Protein AF-A0A2N5A583-F1 (afdb_monomer)

Structure (mmCIF, N/CA/C/O backbone):
data_AF-A0A2N5A583-F1
#
_entry.id   AF-A0A2N5A583-F1
#
loop_
_atom_site.group_PDB
_atom_site.id
_atom_site.type_symbol
_atom_site.label_atom_id
_atom_site.label_alt_id
_atom_site.label_comp_id
_atom_site.label_asym_id
_atom_site.label_entity_id
_atom_site.label_seq_id
_atom_site.pdbx_PDB_ins_code
_atom_site.Cartn_x
_atom_site.Cartn_y
_atom_site.Cartn_z
_atom_site.occupancy
_atom_site.B_iso_or_equiv
_atom_site.auth_seq_id
_atom_site.auth_comp_id
_atom_site.auth_asym_id
_atom_site.auth_atom_id
_atom_site.pdbx_PDB_model_num
ATOM 1 N N . HIS A 1 1 ? -16.819 8.755 -4.601 1.00 72.94 1 HIS A N 1
ATOM 2 C CA . HIS A 1 1 ? -15.566 7.996 -4.402 1.00 72.94 1 HIS A CA 1
ATOM 3 C C . HIS A 1 1 ? -14.388 8.940 -4.596 1.00 72.94 1 HIS A C 1
ATOM 5 O O . HIS A 1 1 ? -14.200 9.424 -5.705 1.00 72.94 1 HIS A O 1
ATOM 11 N N . GLN A 1 2 ? -13.645 9.245 -3.532 1.00 89.25 2 GLN A N 1
ATOM 12 C CA . GLN A 1 2 ? -12.434 10.069 -3.593 1.00 89.25 2 GLN A CA 1
ATOM 13 C C . GLN A 1 2 ? -11.211 9.146 -3.647 1.00 89.25 2 GLN A C 1
ATOM 15 O O . GLN A 1 2 ? -11.186 8.126 -2.963 1.00 89.25 2 GLN A O 1
ATOM 20 N N . ARG A 1 3 ? -10.215 9.478 -4.472 1.00 93.12 3 ARG A N 1
ATOM 21 C CA . ARG A 1 3 ? -8.915 8.794 -4.493 1.00 93.12 3 ARG A CA 1
ATOM 22 C C . ARG A 1 3 ? -7.860 9.786 -4.034 1.00 93.12 3 ARG A C 1
ATOM 24 O O . ARG A 1 3 ? -7.823 10.904 -4.540 1.00 93.12 3 ARG A O 1
ATOM 31 N N . VAL A 1 4 ? -7.030 9.376 -3.086 1.00 94.25 4 VAL A N 1
ATOM 32 C CA . VAL A 1 4 ? -5.935 10.188 -2.551 1.00 94.25 4 VAL A CA 1
ATOM 33 C C . VAL A 1 4 ? -4.632 9.462 -2.851 1.00 94.25 4 VAL A C 1
ATOM 35 O O . VAL A 1 4 ? -4.527 8.260 -2.620 1.00 94.25 4 VAL A O 1
ATOM 38 N N . CYS A 1 5 ? -3.656 10.189 -3.389 1.00 95.88 5 CYS A N 1
ATOM 39 C CA . CYS A 1 5 ? -2.292 9.707 -3.556 1.00 95.88 5 CYS A CA 1
ATOM 40 C C . CYS A 1 5 ? -1.412 10.391 -2.511 1.00 95.88 5 CYS A C 1
ATOM 42 O O . CYS A 1 5 ? -1.474 11.610 -2.358 1.00 95.88 5 CYS A O 1
ATOM 44 N N . ILE A 1 6 ? -0.612 9.606 -1.795 1.00 96.31 6 ILE A N 1
ATOM 45 C CA . ILE A 1 6 ? 0.331 10.102 -0.794 1.00 96.31 6 ILE A CA 1
ATOM 46 C C . ILE A 1 6 ? 1.720 9.659 -1.235 1.00 96.31 6 ILE A C 1
ATOM 48 O O . ILE A 1 6 ? 1.978 8.463 -1.364 1.00 96.31 6 ILE A O 1
ATOM 52 N N . VAL A 1 7 ? 2.610 10.624 -1.454 1.00 97.25 7 VAL A N 1
ATOM 53 C CA . VAL A 1 7 ? 4.031 10.369 -1.710 1.00 97.25 7 VAL A CA 1
ATOM 54 C C . VAL A 1 7 ? 4.782 10.559 -0.399 1.00 97.25 7 VAL A C 1
ATOM 56 O O . VAL A 1 7 ? 4.598 11.560 0.290 1.00 97.25 7 VAL A O 1
ATOM 59 N N . THR A 1 8 ? 5.593 9.576 -0.023 1.00 97.12 8 THR A N 1
ATOM 60 C CA . THR A 1 8 ? 6.324 9.568 1.248 1.00 97.12 8 THR A CA 1
ATOM 61 C C . THR A 1 8 ? 7.595 8.722 1.140 1.00 97.12 8 THR A C 1
ATOM 63 O O . THR A 1 8 ? 7.910 8.186 0.077 1.00 97.12 8 THR A O 1
ATOM 66 N N . HIS A 1 9 ? 8.333 8.599 2.241 1.00 96.81 9 HIS A N 1
ATOM 67 C CA . HIS A 1 9 ? 9.528 7.769 2.341 1.00 96.81 9 HIS A CA 1
ATOM 68 C C . HIS A 1 9 ? 9.189 6.306 2.651 1.00 96.81 9 HIS A C 1
ATOM 70 O O . HIS A 1 9 ? 8.167 5.998 3.269 1.00 96.81 9 HIS A O 1
ATOM 76 N N . GLY A 1 10 ? 10.104 5.400 2.291 1.00 95.00 10 GLY A N 1
ATOM 77 C CA . GLY A 1 10 ? 9.919 3.957 2.465 1.00 95.00 10 GLY A CA 1
ATOM 78 C C . GLY A 1 10 ? 9.584 3.548 3.903 1.00 95.00 10 GLY A C 1
ATOM 79 O O . GLY A 1 10 ? 8.619 2.819 4.109 1.00 95.00 10 GLY A O 1
ATOM 80 N N . GLN A 1 11 ? 10.308 4.062 4.905 1.00 95.62 11 GLN A N 1
ATOM 81 C CA . GLN A 1 11 ? 10.060 3.715 6.315 1.00 95.62 11 GLN A CA 1
ATOM 82 C C . GLN A 1 11 ? 8.689 4.186 6.821 1.00 95.62 11 GLN A C 1
ATOM 84 O O . GLN A 1 11 ? 8.036 3.469 7.574 1.00 95.62 11 GLN A O 1
ATOM 89 N N . VAL A 1 12 ? 8.213 5.353 6.372 1.00 96.81 12 VAL A N 1
ATOM 90 C CA . VAL A 1 12 ? 6.877 5.852 6.736 1.00 96.81 12 VAL A CA 1
ATOM 91 C C . VAL A 1 12 ? 5.799 4.950 6.132 1.00 96.81 12 VAL A C 1
ATOM 93 O O . VAL 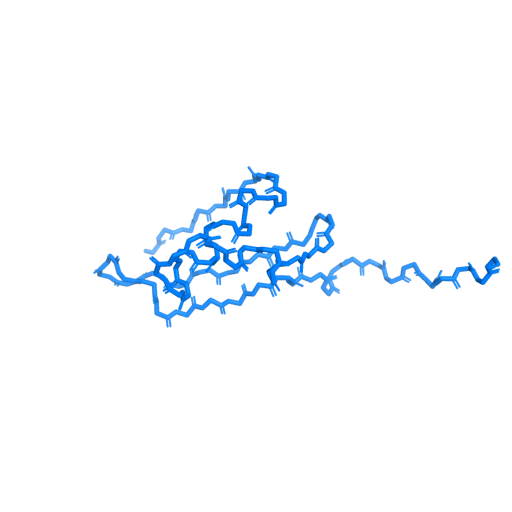A 1 12 ? 4.904 4.495 6.841 1.00 96.81 12 VAL A O 1
ATOM 96 N N . SER A 1 13 ? 5.917 4.629 4.840 1.00 96.31 13 SER A N 1
ATOM 97 C CA . SER A 1 13 ? 5.004 3.712 4.141 1.00 96.31 13 SER A CA 1
ATOM 98 C C . SER A 1 13 ? 4.979 2.319 4.790 1.00 96.31 13 SER A C 1
ATOM 100 O O . SER A 1 13 ? 3.913 1.748 5.013 1.00 96.31 13 SER A O 1
ATOM 102 N N . GLN A 1 14 ? 6.145 1.797 5.174 1.00 97.38 14 GLN A N 1
ATOM 103 C CA . GLN A 1 14 ? 6.285 0.532 5.898 1.00 97.38 14 GLN A CA 1
ATOM 104 C C . GLN A 1 14 ? 5.579 0.545 7.260 1.00 97.38 14 GLN A C 1
ATOM 106 O O . GLN A 1 14 ? 4.885 -0.414 7.594 1.00 97.38 14 GLN A O 1
ATOM 111 N N . GLY A 1 15 ? 5.719 1.626 8.034 1.00 97.38 15 GLY A N 1
ATOM 112 C CA . GLY A 1 15 ? 5.042 1.768 9.325 1.00 97.38 15 GLY A CA 1
ATOM 113 C C . GLY A 1 15 ? 3.520 1.801 9.180 1.00 97.38 15 GLY A C 1
ATOM 114 O O . GLY A 1 15 ? 2.815 1.107 9.910 1.00 97.38 15 GLY A O 1
ATOM 115 N N . VAL A 1 16 ? 3.010 2.531 8.183 1.00 96.06 16 VAL A N 1
ATOM 116 C CA . VAL A 1 16 ? 1.574 2.546 7.849 1.00 96.06 16 VAL A CA 1
ATOM 117 C C . VAL A 1 16 ? 1.079 1.142 7.495 1.00 96.06 16 VAL A C 1
ATOM 119 O O . VAL A 1 16 ? 0.028 0.723 7.977 1.00 96.06 16 VAL A O 1
ATOM 122 N N . LEU A 1 17 ? 1.837 0.394 6.686 1.00 96.06 17 LEU A N 1
ATOM 123 C CA . LEU A 1 17 ? 1.496 -0.982 6.323 1.00 96.06 17 LEU A CA 1
ATOM 124 C C . LEU A 1 17 ? 1.444 -1.902 7.546 1.00 96.06 17 LEU A C 1
ATOM 126 O O . LEU A 1 17 ? 0.468 -2.635 7.687 1.00 96.06 17 LEU A O 1
ATOM 130 N N . ALA A 1 18 ? 2.429 -1.826 8.442 1.00 96.56 1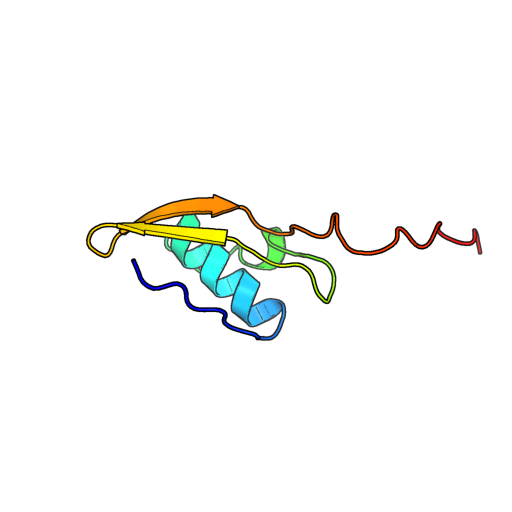8 ALA A N 1
ATOM 131 C CA . ALA A 1 18 ? 2.463 -2.637 9.657 1.00 96.56 18 ALA A CA 1
ATOM 132 C C . ALA A 1 18 ? 1.286 -2.327 10.589 1.00 96.56 18 ALA A C 1
ATOM 134 O O . ALA A 1 18 ? 0.560 -3.237 10.984 1.00 96.56 18 ALA A O 1
ATOM 135 N N . VAL A 1 19 ? 1.008 -1.046 10.846 1.00 95.69 19 VAL A N 1
ATOM 136 C CA . VAL A 1 19 ? -0.125 -0.646 11.694 1.00 95.69 19 VAL A CA 1
ATOM 137 C C . VAL A 1 19 ? -1.456 -1.102 11.092 1.00 95.69 19 VAL A C 1
ATOM 139 O O . VAL A 1 19 ? -2.302 -1.623 11.811 1.00 95.69 19 VAL A O 1
ATOM 142 N N . LEU A 1 20 ? -1.652 -0.964 9.777 1.00 93.81 20 LEU A N 1
ATOM 143 C CA . LEU A 1 20 ? -2.916 -1.346 9.140 1.00 93.81 20 LEU A CA 1
ATOM 144 C C . LEU A 1 20 ? -3.089 -2.864 8.955 1.00 93.81 20 LEU A C 1
ATOM 146 O O . LEU A 1 20 ? -4.226 -3.332 8.916 1.00 93.81 20 LEU A O 1
ATOM 150 N N . LYS A 1 21 ? -2.003 -3.636 8.811 1.00 92.25 21 LYS A N 1
ATOM 151 C CA . LYS A 1 21 ? -2.050 -5.103 8.651 1.00 92.25 21 LYS A CA 1
ATOM 152 C C . LYS A 1 21 ? -2.023 -5.862 9.973 1.00 92.25 21 LYS A C 1
ATOM 154 O O . LYS A 1 21 ? -2.666 -6.902 10.075 1.00 92.25 21 LYS A O 1
ATOM 159 N N . GLU A 1 22 ? -1.251 -5.378 10.939 1.00 92.56 22 GLU A N 1
ATOM 160 C CA . GLU A 1 22 ? -0.896 -6.108 12.162 1.00 92.56 22 GLU A CA 1
ATOM 161 C C . GLU A 1 22 ? -1.320 -5.369 13.439 1.00 92.56 22 GLU A C 1
ATOM 163 O O . GLU A 1 22 ? -1.277 -5.951 14.518 1.00 92.56 22 GLU A O 1
ATOM 168 N N . GLY A 1 23 ? -1.731 -4.100 13.352 1.00 93.69 23 GLY A N 1
ATOM 169 C CA . GLY A 1 23 ? -2.098 -3.291 14.520 1.00 93.69 23 GLY A CA 1
ATOM 170 C C . GLY A 1 23 ? -0.907 -2.778 15.340 1.00 93.69 23 GLY A C 1
ATOM 171 O O . GLY A 1 23 ? -1.115 -2.083 16.330 1.00 93.69 23 GLY A O 1
ATOM 172 N N . THR A 1 24 ? 0.329 -3.079 14.930 1.00 95.62 24 THR A N 1
ATOM 173 C CA . THR A 1 24 ? 1.575 -2.625 15.573 1.00 95.62 24 THR A CA 1
ATOM 174 C C . THR A 1 24 ? 2.607 -2.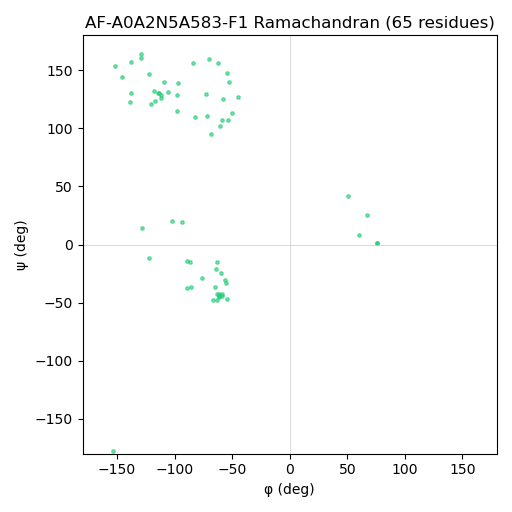193 14.527 1.00 95.62 24 THR A C 1
ATOM 176 O O . THR A 1 24 ? 2.552 -2.621 13.376 1.00 95.62 24 THR A O 1
ATOM 179 N N . ILE A 1 25 ? 3.557 -1.341 14.921 1.00 96.62 25 ILE A N 1
ATOM 180 C CA . ILE A 1 25 ? 4.652 -0.864 14.065 1.00 96.62 25 ILE A CA 1
ATOM 181 C C . ILE A 1 25 ? 5.899 -1.764 14.108 1.00 96.62 25 ILE A C 1
ATOM 183 O O . ILE A 1 25 ? 6.751 -1.657 13.229 1.00 96.62 25 ILE A O 1
ATOM 187 N N . ASP A 1 26 ? 6.009 -2.673 15.080 1.00 95.62 26 ASP A N 1
ATOM 188 C CA . ASP A 1 26 ? 7.258 -3.390 15.403 1.00 95.62 26 ASP A CA 1
ATOM 189 C C . ASP A 1 26 ? 7.871 -4.159 14.218 1.00 95.62 26 ASP A C 1
ATOM 191 O O . ASP A 1 26 ? 9.090 -4.280 14.103 1.00 95.62 26 ASP A O 1
ATOM 195 N N . ASN A 1 27 ? 7.035 -4.638 13.292 1.00 92.38 27 ASN A N 1
ATOM 196 C CA . ASN A 1 27 ? 7.447 -5.446 12.142 1.00 92.38 27 ASN A CA 1
ATOM 197 C C . ASN A 1 27 ? 7.516 -4.665 10.816 1.00 92.38 27 ASN A C 1
ATOM 199 O O . ASN A 1 27 ? 7.480 -5.275 9.744 1.00 92.38 27 ASN A O 1
ATOM 203 N N . PHE A 1 28 ? 7.617 -3.329 10.848 1.00 95.62 28 PHE A N 1
ATOM 204 C CA . PHE A 1 28 ? 7.542 -2.498 9.636 1.00 95.62 28 PHE A CA 1
ATOM 205 C C . PHE A 1 28 ? 8.549 -2.885 8.541 1.00 95.62 28 PHE A C 1
ATOM 207 O O . PHE A 1 28 ? 8.224 -2.833 7.354 1.00 95.62 28 PHE A O 1
ATOM 214 N N . SER A 1 29 ? 9.737 -3.364 8.915 1.00 95.31 29 SER A N 1
ATOM 215 C CA . SER A 1 29 ? 10.781 -3.782 7.971 1.00 95.31 29 SER A CA 1
ATOM 216 C C . SER A 1 29 ? 10.350 -4.912 7.021 1.00 95.31 29 SER A C 1
ATOM 218 O O . SER A 1 29 ? 10.870 -4.996 5.907 1.00 95.31 29 SER A O 1
ATOM 220 N N . ARG A 1 30 ? 9.357 -5.739 7.392 1.00 95.31 30 ARG A N 1
ATOM 221 C CA . ARG A 1 30 ? 8.792 -6.798 6.528 1.00 95.31 30 ARG A CA 1
ATOM 222 C C . ARG A 1 30 ? 8.101 -6.251 5.280 1.00 95.31 30 ARG A C 1
ATOM 224 O O . ARG A 1 30 ? 7.956 -6.965 4.292 1.00 95.31 30 ARG A O 1
ATOM 231 N N . TYR A 1 31 ? 7.705 -4.983 5.311 1.00 96.31 31 TYR A N 1
ATOM 232 C CA . TYR A 1 31 ? 7.031 -4.301 4.212 1.00 96.31 31 TYR A CA 1
ATOM 233 C C . TYR A 1 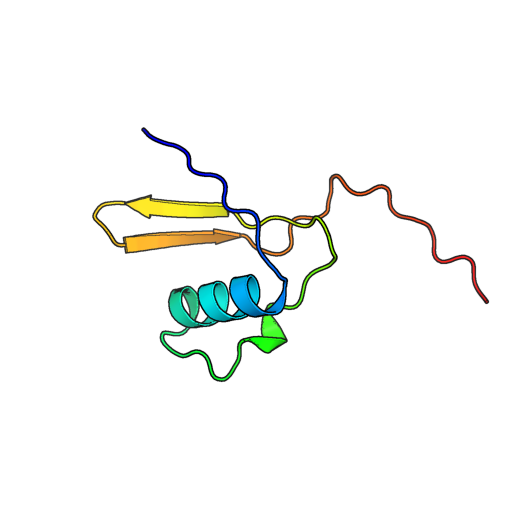31 ? 8.000 -3.539 3.300 1.00 96.31 31 TYR A C 1
ATOM 235 O O . TYR A 1 31 ? 7.578 -2.624 2.587 1.00 96.31 31 TYR A O 1
ATOM 243 N N . ALA A 1 32 ? 9.294 -3.876 3.322 1.00 95.94 32 ALA A N 1
ATOM 244 C CA . ALA A 1 32 ? 10.297 -3.290 2.441 1.00 95.94 32 ALA A CA 1
ATOM 245 C C . ALA A 1 32 ? 9.884 -3.377 0.962 1.00 95.94 32 ALA A C 1
ATOM 247 O O . ALA A 1 32 ? 9.326 -4.373 0.502 1.00 95.94 32 ALA A O 1
ATOM 248 N N . HIS A 1 33 ? 10.149 -2.305 0.218 1.00 94.50 33 HIS A N 1
ATOM 249 C CA . HIS A 1 33 ? 9.768 -2.176 -1.182 1.00 94.50 33 HIS A CA 1
ATOM 250 C C . HIS A 1 33 ? 10.746 -1.258 -1.931 1.00 94.50 33 HIS A C 1
ATOM 252 O O . HIS A 1 33 ? 11.358 -0.390 -1.303 1.00 94.50 33 HIS A O 1
ATOM 258 N N . PRO A 1 34 ? 10.910 -1.430 -3.256 1.00 93.56 34 PRO A N 1
ATOM 259 C CA . PRO A 1 34 ? 11.767 -0.564 -4.058 1.00 93.56 34 PRO A CA 1
ATOM 260 C C . PRO A 1 34 ? 11.297 0.893 -4.058 1.00 93.56 34 PRO A C 1
ATOM 262 O O . PRO A 1 34 ? 10.105 1.181 -3.894 1.00 93.56 34 PRO A O 1
ATOM 265 N N . ASN A 1 35 ? 12.227 1.810 -4.330 1.00 93.38 35 ASN A N 1
ATOM 266 C CA . ASN A 1 35 ? 11.888 3.201 -4.624 1.00 93.38 35 ASN A CA 1
ATOM 267 C C . ASN A 1 35 ? 10.885 3.276 -5.781 1.00 93.38 35 ASN A C 1
ATOM 269 O O . ASN A 1 35 ? 10.912 2.445 -6.685 1.00 93.38 35 ASN A O 1
ATOM 273 N N . ALA A 1 36 ? 10.010 4.282 -5.732 1.00 94.25 36 ALA A N 1
ATOM 274 C CA . ALA A 1 36 ? 8.931 4.502 -6.697 1.00 94.25 36 ALA A CA 1
ATOM 275 C C . ALA A 1 36 ? 7.893 3.363 -6.810 1.00 94.25 36 ALA A C 1
ATOM 277 O O . ALA A 1 36 ? 6.998 3.434 -7.645 1.00 94.25 36 ALA A O 1
ATOM 278 N N . SER A 1 37 ? 7.934 2.347 -5.945 1.00 95.44 37 SER A N 1
ATOM 279 C CA . SER A 1 37 ? 6.800 1.432 -5.803 1.00 95.44 37 SER A CA 1
ATOM 280 C C . SER A 1 37 ? 5.609 2.119 -5.127 1.00 95.44 37 SER A C 1
ATOM 282 O O . SER A 1 37 ? 5.754 3.135 -4.443 1.00 95.44 37 SER A O 1
ATOM 284 N N . TYR A 1 38 ? 4.416 1.554 -5.313 1.00 96.62 38 TYR A N 1
ATOM 285 C CA . TYR A 1 38 ? 3.197 2.053 -4.685 1.00 96.62 38 TYR A CA 1
ATOM 286 C C . TYR A 1 38 ? 2.417 0.947 -3.974 1.00 96.62 38 TYR A C 1
ATOM 288 O O . TYR A 1 38 ? 2.566 -0.250 -4.241 1.00 96.62 38 TYR A O 1
ATOM 296 N N . SER A 1 39 ? 1.549 1.385 -3.067 1.00 96.19 39 SER A N 1
ATOM 297 C CA . SER A 1 39 ? 0.602 0.546 -2.340 1.00 96.19 39 SER A CA 1
ATOM 298 C C . SER A 1 39 ? -0.814 1.053 -2.593 1.00 96.19 39 SER A C 1
ATOM 300 O O . SER A 1 39 ? -1.032 2.252 -2.760 1.00 96.19 39 SER A O 1
ATOM 302 N N . VAL A 1 40 ? -1.782 0.142 -2.624 1.00 96.00 40 VAL A N 1
ATOM 303 C CA . VAL A 1 40 ? -3.205 0.459 -2.771 1.00 96.00 40 VAL A CA 1
ATOM 304 C C . VAL A 1 40 ? -3.922 -0.003 -1.516 1.00 96.00 40 VAL A C 1
ATOM 306 O O . VAL A 1 40 ? -3.861 -1.184 -1.166 1.00 96.00 40 VAL A O 1
ATOM 309 N N . PHE A 1 41 ? -4.606 0.938 -0.875 1.00 94.81 41 PHE A N 1
ATOM 310 C CA . PHE A 1 41 ? -5.428 0.713 0.303 1.00 94.81 41 PHE A CA 1
ATOM 311 C C . PHE A 1 41 ? -6.890 0.930 -0.075 1.00 94.81 41 PHE A C 1
ATOM 313 O O . PHE A 1 41 ? -7.238 1.987 -0.603 1.00 94.81 41 PHE A O 1
ATOM 320 N N . ASP A 1 42 ? -7.733 -0.059 0.194 1.00 93.88 42 ASP A N 1
ATOM 321 C CA . ASP A 1 42 ? -9.179 0.076 0.053 1.00 93.88 42 ASP A CA 1
ATOM 322 C C . ASP A 1 42 ? -9.787 0.383 1.421 1.00 93.88 42 ASP A C 1
ATOM 324 O O . ASP A 1 42 ? -9.694 -0.431 2.344 1.00 93.88 42 ASP A O 1
ATOM 328 N N . PHE A 1 43 ? -10.362 1.576 1.558 1.00 91.06 43 PHE A N 1
ATOM 329 C CA . PHE A 1 43 ? -10.994 2.038 2.786 1.00 91.06 43 PHE A CA 1
ATOM 330 C C . PHE A 1 43 ? -12.501 2.154 2.600 1.00 91.06 43 PHE A C 1
ATOM 332 O O . PHE A 1 43 ? -12.981 2.845 1.699 1.00 91.06 43 PHE A O 1
ATOM 339 N N . ARG A 1 44 ? -13.250 1.542 3.516 1.00 89.75 44 ARG A N 1
ATOM 340 C CA . ARG A 1 44 ? -14.707 1.632 3.580 1.00 89.75 44 ARG A CA 1
ATOM 341 C C . ARG A 1 44 ? -15.136 1.791 5.029 1.00 89.75 44 ARG A C 1
ATOM 343 O O . ARG A 1 44 ? -14.660 1.059 5.892 1.00 89.75 44 ARG A O 1
ATOM 350 N N . ASP A 1 45 ? -15.994 2.773 5.291 1.00 89.12 45 ASP A N 1
ATOM 351 C CA . ASP A 1 45 ? -16.534 3.057 6.628 1.00 89.12 45 ASP A CA 1
ATOM 352 C C . ASP A 1 45 ?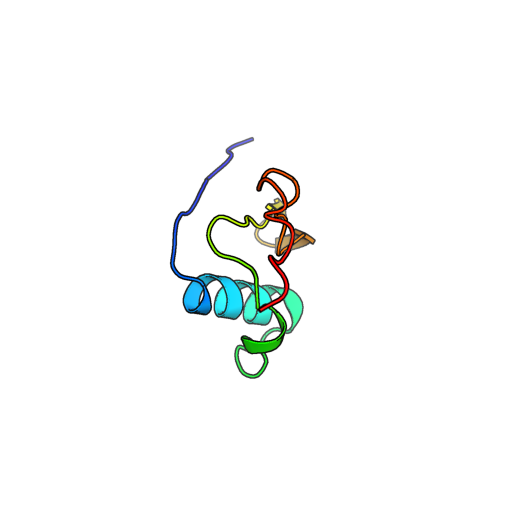 -15.435 3.177 7.707 1.00 89.12 45 ASP A C 1
ATOM 354 O O . ASP A 1 45 ? -15.530 2.629 8.803 1.00 89.12 45 ASP A O 1
ATOM 358 N N . GLY A 1 46 ? -14.334 3.856 7.356 1.00 86.12 46 GLY A N 1
ATOM 359 C CA . GLY A 1 46 ? -13.181 4.078 8.237 1.00 86.12 46 GLY A CA 1
ATOM 360 C C . GLY A 1 46 ? -12.263 2.865 8.438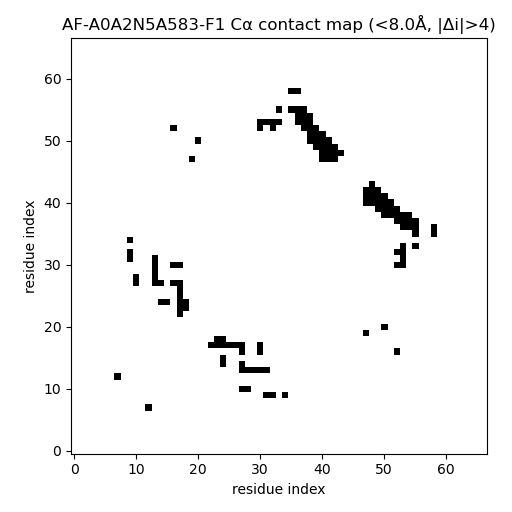 1.00 86.12 46 GLY A C 1
ATOM 361 O O . GLY A 1 46 ? -11.273 2.975 9.155 1.00 86.12 46 GLY A O 1
ATOM 362 N N . LYS A 1 47 ? -12.547 1.721 7.805 1.00 87.75 47 LYS A N 1
ATOM 363 C CA . LYS A 1 47 ? -11.753 0.490 7.927 1.00 87.75 47 LYS A CA 1
ATOM 364 C C . LYS A 1 47 ? -10.990 0.191 6.646 1.00 87.75 47 LYS A C 1
ATOM 366 O O . LYS A 1 47 ? -11.532 0.333 5.552 1.00 87.75 47 LYS A O 1
ATOM 371 N N . CYS A 1 48 ? -9.746 -0.264 6.786 1.00 90.69 48 CYS A N 1
ATOM 372 C CA . CYS A 1 48 ? -8.959 -0.755 5.660 1.00 90.69 48 CYS A CA 1
ATOM 373 C C . CYS A 1 48 ? -9.347 -2.210 5.369 1.00 90.69 48 CYS A C 1
ATOM 375 O O . CYS A 1 48 ? -9.069 -3.100 6.169 1.00 90.69 48 CYS A O 1
ATOM 377 N N . LEU A 1 49 ? -10.031 -2.446 4.251 1.00 91.06 49 LEU A N 1
ATOM 378 C CA . LEU A 1 49 ? -10.535 -3.766 3.868 1.00 91.06 49 LEU A CA 1
ATOM 379 C C . LEU A 1 49 ? -9.489 -4.593 3.120 1.00 91.06 49 LEU A C 1
ATOM 381 O O . LEU A 1 49 ? -9.426 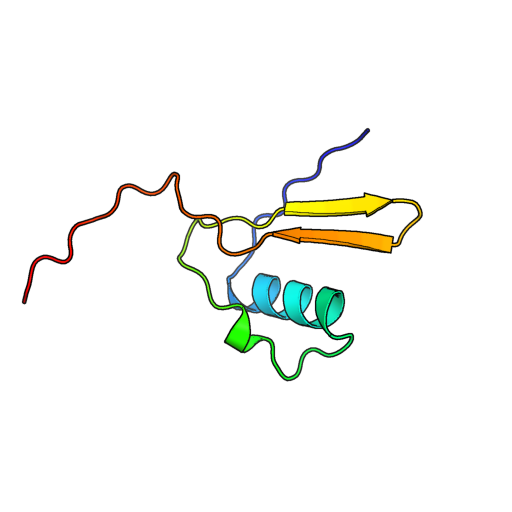-5.811 3.271 1.00 91.06 49 LEU A O 1
ATOM 385 N N . ALA A 1 50 ? -8.678 -3.933 2.294 1.00 89.38 50 ALA A N 1
ATOM 386 C CA . ALA A 1 50 ? -7.675 -4.589 1.473 1.00 89.38 50 ALA A CA 1
ATOM 387 C C . ALA A 1 50 ? -6.439 -3.709 1.308 1.00 89.38 50 ALA A C 1
ATOM 389 O O . ALA A 1 50 ? -6.521 -2.489 1.185 1.00 89.38 50 ALA A O 1
ATOM 390 N N . ILE A 1 51 ? -5.282 -4.366 1.276 1.00 93.94 51 ILE A N 1
ATOM 391 C CA . ILE A 1 51 ? -3.980 -3.722 1.115 1.00 93.94 51 ILE A CA 1
ATOM 392 C C . ILE A 1 51 ? -3.153 -4.568 0.163 1.00 93.94 51 ILE A C 1
ATOM 394 O O . ILE A 1 51 ? -2.897 -5.747 0.441 1.00 93.94 51 ILE A O 1
ATOM 398 N N . ARG A 1 52 ? -2.706 -3.936 -0.919 1.00 94.94 52 ARG A N 1
ATOM 399 C CA . ARG A 1 52 ? -1.671 -4.439 -1.826 1.00 94.94 52 ARG A CA 1
ATOM 400 C C . ARG A 1 52 ? -0.474 -3.508 -1.698 1.00 94.94 52 ARG A C 1
ATOM 402 O O . ARG A 1 52 ? -0.662 -2.299 -1.782 1.00 94.94 52 ARG A O 1
ATOM 409 N N . TRP A 1 53 ? 0.725 -4.040 -1.496 1.00 95.88 53 TRP A N 1
ATOM 410 C CA . TRP A 1 53 ? 1.929 -3.229 -1.302 1.00 95.88 53 TRP A CA 1
ATOM 411 C C . TRP A 1 53 ? 3.059 -3.673 -2.220 1.00 95.88 53 TRP A C 1
ATOM 413 O O . TRP A 1 53 ? 3.016 -4.769 -2.781 1.00 95.88 53 TRP A O 1
ATOM 423 N N . GLY A 1 54 ? 4.060 -2.805 -2.367 1.00 93.94 54 GLY A N 1
ATOM 424 C CA . GLY A 1 54 ? 5.272 -3.108 -3.127 1.00 93.94 54 GLY A CA 1
ATOM 425 C C . GLY A 1 54 ? 5.031 -3.273 -4.626 1.00 93.94 54 GLY A C 1
ATOM 426 O O . GLY A 1 54 ? 5.795 -3.964 -5.297 1.00 93.94 54 GLY A O 1
ATOM 427 N N . ILE A 1 55 ? 3.974 -2.661 -5.173 1.00 96.06 55 ILE A N 1
ATOM 428 C CA . ILE A 1 55 ? 3.687 -2.754 -6.601 1.00 96.06 55 ILE A CA 1
ATOM 429 C C . ILE A 1 55 ? 4.719 -1.913 -7.351 1.00 96.06 55 ILE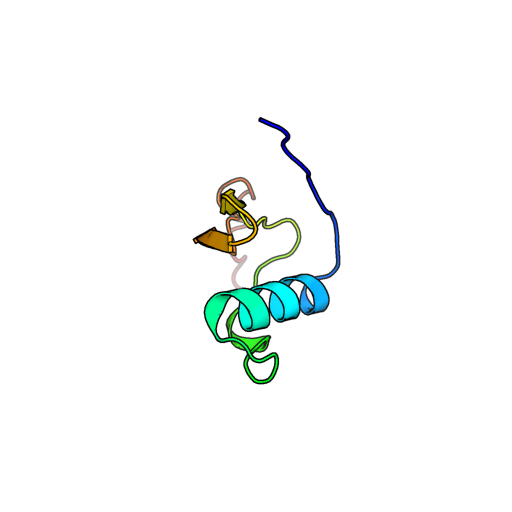 A C 1
ATOM 431 O O . ILE A 1 55 ? 4.721 -0.685 -7.288 1.00 96.06 55 ILE A O 1
ATOM 435 N N . ALA A 1 56 ? 5.596 -2.607 -8.066 1.00 95.19 56 ALA A N 1
ATOM 436 C CA . ALA A 1 56 ? 6.702 -2.033 -8.824 1.00 95.19 56 ALA A CA 1
ATOM 437 C C . ALA A 1 56 ? 6.724 -2.524 -10.280 1.00 95.19 56 ALA A C 1
ATOM 439 O O . ALA A 1 56 ? 7.707 -2.332 -10.979 1.00 95.19 56 ALA A O 1
ATOM 440 N N . THR A 1 57 ? 5.642 -3.144 -10.762 1.00 92.88 57 THR A N 1
ATOM 441 C CA . THR A 1 57 ? 5.556 -3.734 -12.115 1.00 92.88 57 THR A CA 1
ATOM 442 C C . THR A 1 57 ? 5.693 -2.717 -13.249 1.00 92.88 57 THR A C 1
ATOM 444 O O . THR A 1 57 ? 5.864 -3.104 -14.396 1.00 92.88 57 THR A O 1
ATOM 447 N N . HIS A 1 58 ? 5.566 -1.425 -12.942 1.00 91.69 58 HIS A N 1
ATOM 448 C CA . HIS A 1 58 ? 5.764 -0.329 -13.886 1.00 91.69 58 HIS A CA 1
ATOM 449 C C . HIS A 1 58 ? 7.231 0.116 -13.978 1.00 91.69 58 HIS A C 1
ATOM 451 O O . HIS A 1 58 ? 7.586 0.849 -14.899 1.00 91.69 58 HIS A O 1
ATOM 457 N N . LEU A 1 59 ? 8.074 -0.280 -13.019 1.00 90.50 59 LEU A N 1
ATOM 458 C CA . LEU A 1 59 ? 9.502 -0.027 -13.100 1.00 90.50 59 LEU A CA 1
ATOM 459 C C . LEU A 1 59 ? 10.076 -0.959 -14.160 1.00 90.50 59 LEU A C 1
ATOM 461 O O . LEU A 1 59 ? 9.842 -2.168 -14.131 1.00 90.50 59 LEU A O 1
ATOM 465 N N . LEU A 1 60 ? 10.841 -0.391 -15.089 1.00 83.62 60 LEU A N 1
ATOM 466 C CA . LEU A 1 60 ? 11.658 -1.185 -15.993 1.00 83.62 60 LEU A CA 1
ATOM 467 C C . LEU A 1 60 ? 12.593 -2.040 -15.139 1.00 83.62 60 LEU A C 1
ATOM 469 O O . LEU A 1 60 ? 13.308 -1.525 -14.276 1.00 83.62 60 LEU A O 1
ATOM 473 N N . GLN A 1 61 ? 12.558 -3.350 -15.358 1.00 70.69 61 GLN A N 1
ATOM 474 C CA . GLN A 1 61 ? 13.466 -4.274 -14.705 1.00 70.69 61 GLN A CA 1
ATOM 475 C C . GLN A 1 61 ? 14.852 -3.991 -15.286 1.00 70.69 61 GLN A C 1
ATOM 477 O O . GLN A 1 61 ? 15.180 -4.448 -16.376 1.00 70.69 61 GLN A O 1
ATOM 482 N N . LEU A 1 62 ? 15.643 -3.160 -14.600 1.00 57.50 62 LEU A N 1
ATOM 483 C CA . LEU A 1 62 ? 17.073 -3.090 -14.859 1.00 57.50 62 LEU A CA 1
ATOM 484 C C . LEU A 1 62 ? 17.583 -4.500 -14.571 1.00 57.50 62 LEU A C 1
ATOM 486 O O . LEU A 1 62 ? 17.649 -4.904 -13.407 1.00 57.50 62 LEU A O 1
ATOM 490 N N . GLU A 1 63 ? 17.835 -5.285 -15.622 1.00 55.03 63 GLU A N 1
ATOM 491 C CA . GLU A 1 63 ? 18.590 -6.524 -15.492 1.00 55.03 63 GLU A CA 1
ATOM 492 C C . GLU A 1 63 ? 19.797 -6.196 -14.618 1.00 55.03 63 GLU A C 1
ATOM 494 O O . GLU A 1 63 ? 20.498 -5.210 -14.866 1.00 55.03 63 GLU A O 1
ATOM 499 N N . ARG A 1 64 ? 19.998 -6.963 -13.538 1.00 55.28 64 ARG A N 1
ATOM 500 C CA . ARG A 1 64 ? 21.250 -6.878 -12.793 1.00 55.28 64 ARG A CA 1
ATOM 501 C C . ARG A 1 64 ? 22.348 -7.100 -13.825 1.00 55.28 64 ARG A C 1
ATOM 503 O O . ARG A 1 64 ? 22.520 -8.222 -14.291 1.00 55.28 64 ARG A O 1
ATOM 510 N N . GLN A 1 65 ? 23.070 -6.044 -14.189 1.00 49.12 65 GLN A N 1
ATOM 511 C CA . GLN A 1 65 ? 24.388 -6.218 -14.765 1.00 49.12 65 GLN A CA 1
ATOM 512 C C . GLN A 1 65 ? 25.164 -6.972 -13.692 1.00 49.12 65 GLN A C 1
ATOM 514 O O . GLN A 1 65 ? 25.400 -6.441 -12.607 1.00 49.12 65 GLN A O 1
ATOM 519 N N . ASN A 1 66 ? 25.412 -8.255 -13.952 1.00 46.22 66 ASN A N 1
ATOM 520 C CA . ASN A 1 66 ? 26.314 -9.063 -13.153 1.00 46.22 66 ASN A CA 1
ATOM 521 C C . ASN A 1 66 ? 27.620 -8.272 -13.023 1.00 46.22 66 ASN A C 1
ATOM 523 O O . ASN A 1 66 ? 28.290 -8.032 -14.029 1.00 46.22 66 ASN A O 1
ATOM 527 N N . ALA A 1 67 ? 27.915 -7.836 -11.804 1.00 39.34 67 ALA A N 1
ATOM 528 C CA . ALA A 1 67 ? 29.222 -7.363 -11.384 1.00 39.34 67 ALA A CA 1
ATOM 529 C C . ALA A 1 67 ? 29.807 -8.423 -10.453 1.00 39.34 67 ALA A C 1
ATOM 531 O O . ALA A 1 67 ? 29.035 -8.922 -9.597 1.00 39.34 67 ALA A O 1
#

Foldseek 3Di:
DDDDDDDDDQQVVLQVCCCQPPVGSPPSVVQGEDPPWDKDFDDDPNHTPDIDGRHPVVPDPPPPPDD

Mean predicted aligned error: 5.55 Å

Solvent-accessible surface area (backbone atoms only — not comparable to full-atom values): 4510 Å² total; per-residue (Å²): 140,89,86,85,88,84,90,81,54,68,70,59,55,12,32,53,50,20,36,75,74,70,72,41,53,92,61,17,76,80,55,68,57,66,87,92,37,45,66,51,75,42,73,55,96,94,37,80,78,47,79,50,68,58,50,44,89,86,54,78,80,73,72,80,75,87,125

Radius of gyration: 13.91 Å; Cα contacts (8 Å, |Δi|>4): 67; chains: 1; bounding box: 46×19×32 Å

Organism: Klebsiella variicola (NCBI:txid244366)

pLDDT: mean 89.44, std 13.23, rang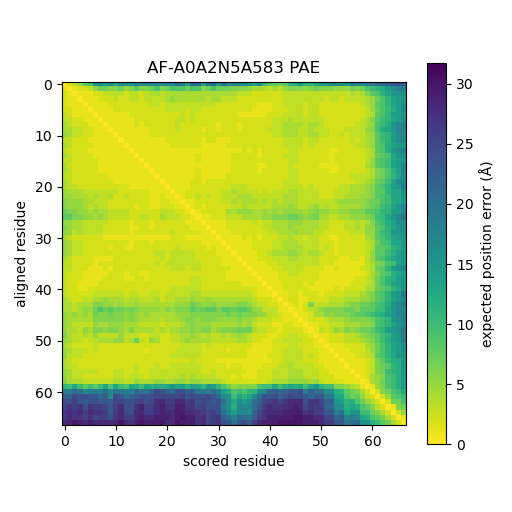e [39.34, 97.38]

InterPro domains:
  IPR013078 Histidine phosphatase superfamily, clade-1 [PF00300] (2-54)
  IPR029033 Histidine phosphatase superfamily [G3DSA:3.40.50.1240] (1-66)
  IPR029033 Histidine phosphatase superfamily [SSF53254] (2-60)

Secondary structure (DSSP, 8-state):
---------HHHHHHHHHHHHHS-STTGGGG---TT-EEEEEEETTEEEEEEEEE-TTS--------

Nearest PDB structures (foldseek):
  6e4b-assembly2_D  TM=7.979E-01  e=1.963E+00  Escherichia coli K-12
  6nru-assembly5_E  TM=8.162E-01  e=4.547E+00  Shigella flexneri 2a
  7n1l-assembly3_G  TM=4.500E-01  e=2.987E+00  Brucella abortus 2308

Sequence (67 aa):
HQRVCIVTHGQVSQGVLAVLKEGTIDNFSRYAHPNASYSVFDFRDGKCLAIRWGIATHLLQLERQNA